Protein AF-A0AA39QB62-F1 (afdb_monomer)

pLDDT: mean 84.37, std 12.23, range [38.78, 93.56]

Sequence (55 aa):
TLHIQKYFQHCYRYMDAYGPRLNLNVWQAEYAVKKYKSHRRIPQQALTDVGIINR

Structure (mmCIF, N/CA/C/O backbone):
data_AF-A0AA39QB62-F1
#
_entry.id   AF-A0AA39QB62-F1
#
loop_
_atom_site.group_PDB
_atom_site.id
_atom_site.type_symbol
_atom_site.label_atom_id
_atom_site.label_alt_id
_atom_site.label_comp_id
_atom_site.label_asym_id
_atom_site.label_entity_id
_atom_site.label_seq_id
_atom_site.pdbx_PDB_ins_code
_atom_site.Cartn_x
_atom_site.Cartn_y
_atom_site.Cartn_z
_atom_site.occupancy
_atom_site.B_iso_or_equiv
_atom_site.auth_seq_id
_atom_site.auth_comp_id
_atom_site.auth_asym_id
_atom_site.auth_atom_id
_atom_site.pdbx_PDB_model_num
ATOM 1 N N . THR A 1 1 ? -4.799 -7.690 20.349 1.00 74.25 1 THR A N 1
ATOM 2 C CA . THR A 1 1 ? -4.388 -6.269 20.478 1.00 74.25 1 THR A 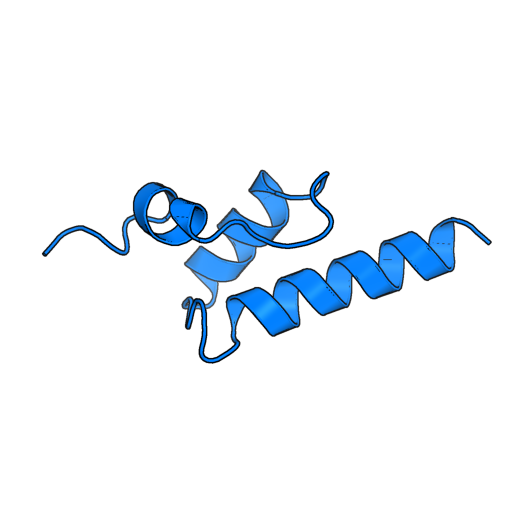CA 1
ATOM 3 C C . THR A 1 1 ? -4.577 -5.547 19.153 1.00 74.25 1 THR A C 1
ATOM 5 O O . THR A 1 1 ? -4.112 -6.044 18.134 1.00 74.25 1 THR A O 1
ATOM 8 N N . LEU A 1 2 ? -5.239 -4.383 19.142 1.00 82.12 2 LEU A N 1
ATOM 9 C CA . LEU A 1 2 ? -5.508 -3.573 17.934 1.00 82.12 2 LEU A CA 1
ATOM 10 C C . LEU A 1 2 ? -4.248 -3.236 17.110 1.00 82.12 2 LEU A C 1
ATOM 12 O O . LEU A 1 2 ? -4.311 -3.144 15.887 1.00 82.12 2 LEU A O 1
ATOM 16 N N . HIS A 1 3 ? -3.097 -3.085 17.770 1.00 89.75 3 HIS A N 1
ATOM 17 C CA . HIS A 1 3 ? -1.817 -2.778 17.124 1.00 89.75 3 HIS A CA 1
ATOM 18 C C . HIS A 1 3 ? -1.358 -3.870 16.152 1.00 89.75 3 HIS A C 1
ATOM 20 O O . HIS A 1 3 ? -0.941 -3.564 15.039 1.00 89.75 3 HIS A O 1
ATOM 26 N N . ILE A 1 4 ? -1.521 -5.138 16.533 1.00 91.06 4 ILE A N 1
ATOM 27 C CA . ILE A 1 4 ? -1.136 -6.289 15.707 1.00 91.06 4 ILE A CA 1
ATOM 28 C C . ILE A 1 4 ? -1.999 -6.340 14.440 1.00 91.06 4 ILE A C 1
ATOM 30 O O . ILE A 1 4 ? -1.491 -6.506 13.336 1.00 91.06 4 ILE A O 1
ATOM 34 N N . GLN A 1 5 ? -3.308 -6.113 14.575 1.00 88.94 5 GLN A N 1
ATOM 35 C CA . GLN A 1 5 ? -4.222 -6.084 13.431 1.00 88.94 5 GLN A CA 1
ATOM 36 C C . GLN A 1 5 ? -3.887 -4.947 12.459 1.00 88.94 5 GLN A C 1
ATOM 38 O O . GLN A 1 5 ? -3.849 -5.166 11.250 1.00 88.94 5 GLN A O 1
ATOM 43 N N . LYS A 1 6 ? -3.601 -3.746 12.980 1.00 88.69 6 LYS A N 1
ATOM 44 C CA . LYS A 1 6 ? -3.189 -2.596 12.162 1.00 88.69 6 LYS A CA 1
ATOM 45 C C . LYS A 1 6 ? -1.874 -2.860 11.425 1.00 88.69 6 LYS A C 1
ATOM 47 O O . LYS A 1 6 ? -1.762 -2.491 10.257 1.00 88.69 6 LYS A O 1
ATOM 52 N N . TYR A 1 7 ? -0.918 -3.523 12.077 1.00 91.25 7 TYR A N 1
ATOM 53 C CA . TYR A 1 7 ? 0.344 -3.931 11.462 1.00 91.25 7 TYR A CA 1
ATOM 54 C C . TYR A 1 7 ? 0.119 -4.908 10.302 1.00 91.25 7 TYR A C 1
ATOM 56 O O . TYR A 1 7 ? 0.527 -4.626 9.178 1.00 91.25 7 TYR A O 1
ATOM 64 N N . PHE A 1 8 ? -0.628 -5.994 10.520 1.00 91.56 8 PHE A N 1
ATOM 65 C CA . PHE A 1 8 ? -0.916 -6.945 9.444 1.00 91.56 8 PHE A CA 1
ATOM 66 C C . PHE A 1 8 ? -1.670 -6.294 8.283 1.00 91.56 8 PHE A C 1
ATOM 68 O O . PHE A 1 8 ? -1.313 -6.512 7.131 1.00 91.56 8 PHE A O 1
ATOM 75 N N . GLN A 1 9 ? -2.665 -5.446 8.555 1.00 90.75 9 GLN A N 1
ATOM 76 C CA . GLN A 1 9 ? -3.373 -4.702 7.505 1.00 90.75 9 GLN A CA 1
ATOM 77 C C . GLN A 1 9 ? -2.433 -3.803 6.693 1.00 90.75 9 GLN A C 1
ATOM 79 O O . GLN A 1 9 ? -2.610 -3.650 5.486 1.00 90.75 9 GLN A O 1
ATOM 84 N N . HIS A 1 10 ? -1.430 -3.205 7.336 1.00 91.56 10 HIS A N 1
ATOM 85 C CA . HIS A 1 10 ? -0.414 -2.420 6.651 1.00 91.56 10 HIS A CA 1
ATOM 86 C C . HIS A 1 10 ? 0.440 -3.284 5.712 1.00 91.56 10 HIS A C 1
ATOM 88 O O . HIS A 1 10 ? 0.550 -2.945 4.535 1.00 91.56 10 HIS A O 1
ATOM 94 N N . CYS A 1 11 ? 0.945 -4.427 6.182 1.00 93.38 11 CYS A N 1
ATOM 95 C CA . CYS A 1 11 ? 1.689 -5.376 5.348 1.00 93.38 11 CYS A CA 1
ATOM 96 C C . CYS A 1 11 ? 0.844 -5.900 4.177 1.00 93.38 11 CYS A C 1
ATOM 98 O O . CYS A 1 11 ? 1.309 -5.909 3.040 1.00 93.38 11 CYS A O 1
ATOM 100 N N . TYR A 1 12 ? -0.418 -6.259 4.431 1.00 92.25 12 TYR A N 1
ATOM 101 C CA . TYR A 1 12 ? -1.338 -6.739 3.398 1.00 92.25 12 TYR A CA 1
ATOM 102 C C . TYR A 1 12 ? -1.558 -5.713 2.285 1.00 92.25 12 TYR A C 1
ATOM 104 O O . TYR A 1 12 ? -1.606 -6.093 1.120 1.00 92.25 12 TYR A O 1
ATOM 112 N N . ARG A 1 13 ? -1.660 -4.417 2.608 1.00 92.75 13 ARG A N 1
ATOM 113 C CA . ARG A 1 13 ? -1.796 -3.369 1.583 1.00 92.75 13 ARG A CA 1
ATOM 114 C C . ARG A 1 13 ? -0.553 -3.248 0.704 1.00 92.75 13 ARG A C 1
ATOM 116 O O . ARG A 1 13 ? -0.703 -3.057 -0.495 1.00 92.75 13 ARG A O 1
ATOM 123 N N . TYR A 1 14 ? 0.645 -3.400 1.266 1.00 93.56 14 TYR A N 1
ATOM 124 C CA . TYR A 1 14 ? 1.874 -3.432 0.467 1.00 93.56 14 TYR A CA 1
ATOM 125 C C . TYR A 1 14 ? 1.971 -4.684 -0.408 1.00 93.56 14 TYR A C 1
ATOM 127 O O . TYR A 1 14 ? 2.296 -4.577 -1.586 1.00 93.56 14 TYR A O 1
ATOM 135 N N . MET A 1 15 ? 1.636 -5.858 0.131 1.00 93.00 15 MET A N 1
ATOM 136 C CA . MET A 1 15 ? 1.589 -7.096 -0.656 1.00 93.00 15 MET A CA 1
ATOM 137 C C . MET A 1 15 ? 0.593 -7.002 -1.813 1.00 93.00 15 MET A C 1
ATOM 139 O O . MET A 1 15 ? 0.854 -7.488 -2.904 1.00 93.00 15 MET A O 1
ATOM 143 N N . ASP A 1 16 ? -0.544 -6.356 -1.583 1.00 91.88 16 ASP A N 1
ATOM 144 C CA . ASP A 1 16 ? -1.579 -6.151 -2.587 1.00 91.88 16 ASP A CA 1
ATOM 145 C C . ASP A 1 16 ? -1.183 -5.092 -3.635 1.00 91.88 16 ASP A C 1
ATOM 147 O O . ASP A 1 16 ? -1.486 -5.268 -4.812 1.00 91.88 16 ASP A O 1
ATOM 151 N N . ALA A 1 17 ? -0.449 -4.044 -3.236 1.00 92.19 17 ALA A N 1
ATOM 152 C CA . ALA A 1 17 ? 0.133 -3.046 -4.141 1.00 92.19 17 ALA A CA 1
ATOM 153 C C . ALA A 1 17 ? 1.144 -3.659 -5.125 1.00 92.19 17 ALA A C 1
ATOM 155 O O . ALA A 1 17 ? 1.056 -3.414 -6.326 1.00 92.19 17 ALA A O 1
ATOM 156 N N . TYR A 1 18 ? 2.080 -4.466 -4.622 1.00 91.69 18 TYR A N 1
ATOM 157 C CA . TYR A 1 18 ? 3.096 -5.134 -5.445 1.00 91.69 18 TYR A CA 1
ATOM 158 C C . TYR A 1 18 ? 2.602 -6.432 -6.089 1.00 91.69 18 TYR A C 1
ATOM 160 O O . TYR A 1 18 ? 3.264 -6.992 -6.958 1.00 91.69 18 TYR A O 1
ATOM 168 N N . GLY A 1 19 ? 1.451 -6.937 -5.652 1.00 89.56 19 GLY A N 1
ATOM 169 C CA . GLY A 1 19 ? 0.881 -8.172 -6.156 1.00 89.56 19 GLY A CA 1
ATOM 170 C C . GLY A 1 19 ? 0.406 -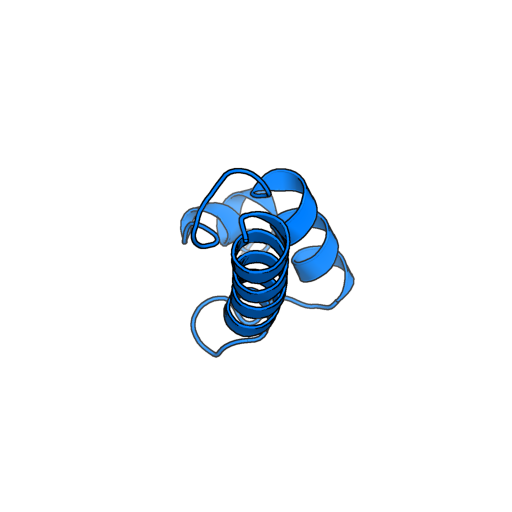8.052 -7.607 1.00 89.56 19 GLY A C 1
ATOM 171 O O . GLY A 1 19 ? 0.172 -6.950 -8.107 1.00 89.56 19 GLY A O 1
ATOM 172 N N . PRO A 1 20 ? 0.146 -9.191 -8.271 1.00 86.38 20 PRO A N 1
ATOM 173 C CA . PRO A 1 20 ? -0.223 -9.247 -9.690 1.00 86.38 20 PRO A CA 1
ATOM 174 C C . PRO A 1 20 ? -1.515 -8.488 -10.033 1.00 86.38 20 PRO A C 1
ATOM 176 O O . PRO A 1 20 ? -1.784 -8.217 -11.198 1.00 86.38 20 PRO A O 1
ATOM 179 N N . ARG A 1 21 ? -2.325 -8.140 -9.026 1.00 86.56 21 ARG A N 1
ATOM 180 C CA . ARG A 1 21 ? -3.584 -7.410 -9.197 1.00 86.56 21 ARG A CA 1
ATOM 181 C C . ARG A 1 21 ? -3.387 -5.923 -9.495 1.00 86.56 21 ARG A C 1
ATOM 183 O O . ARG A 1 21 ? -4.174 -5.354 -10.253 1.00 86.56 21 ARG A O 1
ATOM 190 N N . LEU A 1 22 ? -2.406 -5.295 -8.845 1.00 86.81 22 LEU A N 1
ATOM 191 C CA . LEU A 1 22 ? -2.139 -3.863 -8.984 1.00 86.81 22 LEU A CA 1
ATOM 192 C C . LEU A 1 22 ? -0.790 -3.591 -9.652 1.00 86.81 22 LEU A C 1
ATOM 194 O O . LEU A 1 22 ? -0.702 -2.653 -10.436 1.00 86.81 22 LEU A O 1
ATOM 198 N N . ASN A 1 23 ? 0.221 -4.420 -9.377 1.00 88.94 23 ASN A N 1
ATOM 199 C CA . ASN A 1 23 ? 1.559 -4.355 -9.965 1.00 88.94 23 ASN A CA 1
ATOM 200 C C . ASN A 1 23 ? 2.136 -2.924 -9.988 1.00 88.94 23 ASN A C 1
ATOM 202 O O . ASN A 1 23 ? 2.641 -2.451 -11.007 1.00 88.94 23 ASN A O 1
ATOM 206 N N . LEU A 1 24 ? 1.981 -2.211 -8.868 1.00 89.19 24 LEU A N 1
ATOM 207 C CA . LEU A 1 24 ? 2.400 -0.818 -8.729 1.00 89.19 24 LEU A CA 1
ATOM 208 C C . LEU A 1 24 ? 3.925 -0.728 -8.635 1.00 89.19 24 LEU A C 1
ATOM 210 O O . LEU A 1 24 ? 4.568 -1.566 -7.999 1.00 89.19 24 LEU A O 1
ATOM 214 N N . ASN A 1 25 ? 4.505 0.341 -9.185 1.00 90.31 25 ASN A N 1
ATOM 215 C CA . ASN A 1 2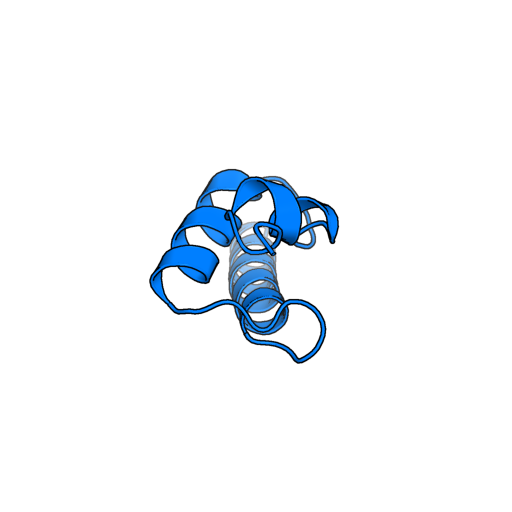5 ? 5.895 0.680 -8.883 1.00 90.31 25 ASN A CA 1
ATOM 216 C C . ASN A 1 25 ? 6.041 1.186 -7.429 1.00 90.31 25 ASN A C 1
ATOM 218 O O . ASN A 1 25 ? 5.051 1.423 -6.738 1.00 90.31 25 ASN A O 1
ATOM 222 N N . VAL A 1 26 ? 7.276 1.382 -6.957 1.00 89.75 26 VAL A N 1
ATOM 223 C CA . VAL A 1 26 ? 7.554 1.781 -5.562 1.00 89.75 26 VAL A CA 1
ATOM 224 C C . VAL A 1 26 ? 6.844 3.086 -5.16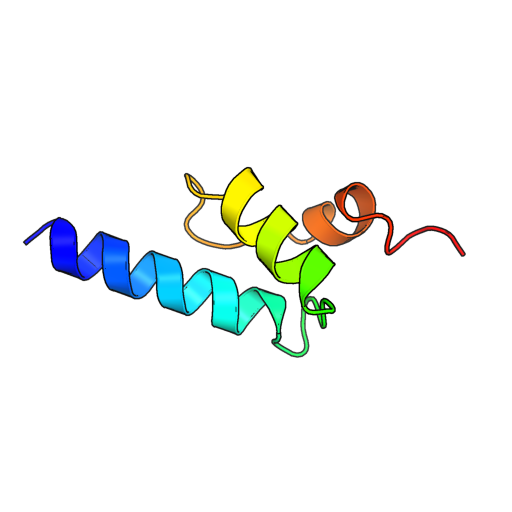6 1.00 89.75 26 VAL A C 1
ATOM 226 O O . VAL A 1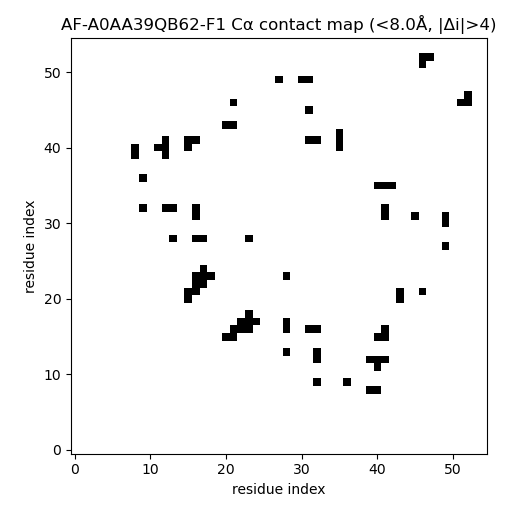 26 ? 6.158 3.129 -4.145 1.00 89.75 26 VAL A O 1
ATOM 229 N N . TRP A 1 27 ? 6.937 4.128 -5.995 1.00 88.81 27 TRP A N 1
ATOM 230 C CA . TRP A 1 27 ? 6.323 5.439 -5.736 1.00 88.81 27 TRP A CA 1
ATOM 231 C C . TRP A 1 27 ? 4.793 5.372 -5.705 1.00 88.81 27 TRP A C 1
ATOM 233 O O . TRP A 1 27 ? 4.123 5.980 -4.869 1.00 88.81 27 TRP A O 1
ATOM 243 N N . GLN A 1 28 ? 4.239 4.586 -6.619 1.00 88.69 28 GLN A N 1
ATOM 244 C CA . GLN A 1 28 ? 2.816 4.331 -6.771 1.00 88.69 28 GLN A CA 1
ATOM 245 C C . GLN A 1 28 ? 2.259 3.527 -5.593 1.00 88.69 28 GLN A C 1
ATOM 247 O O . GLN A 1 28 ? 1.195 3.855 -5.063 1.00 88.69 28 GLN A O 1
ATOM 252 N N . ALA A 1 29 ? 2.995 2.508 -5.152 1.00 91.44 29 ALA A N 1
ATOM 253 C CA . ALA A 1 29 ? 2.659 1.697 -3.993 1.00 91.44 29 ALA A CA 1
ATOM 254 C C . ALA A 1 29 ? 2.646 2.541 -2.715 1.00 91.44 29 ALA A C 1
ATOM 256 O O . ALA A 1 29 ? 1.681 2.473 -1.952 1.00 91.44 29 ALA A O 1
ATOM 257 N N . GLU A 1 30 ? 3.660 3.382 -2.502 1.00 91.12 30 GLU A N 1
ATOM 258 C CA . GLU A 1 30 ? 3.725 4.264 -1.335 1.00 91.12 30 GLU A CA 1
ATOM 259 C C . GLU A 1 30 ? 2.539 5.237 -1.300 1.00 91.12 30 GLU A C 1
ATOM 261 O O . GLU A 1 30 ? 1.835 5.342 -0.286 1.00 91.12 30 GLU A O 1
ATOM 266 N N . TYR A 1 31 ? 2.253 5.894 -2.429 1.00 90.31 31 TYR A N 1
ATOM 267 C CA . TYR A 1 31 ? 1.101 6.782 -2.547 1.00 90.31 31 TYR A CA 1
ATOM 268 C C . TYR A 1 31 ? -0.213 6.042 -2.266 1.00 90.31 31 TYR A C 1
ATOM 270 O O . TYR A 1 31 ? -1.026 6.508 -1.463 1.00 90.31 31 TYR A O 1
ATOM 278 N N . ALA A 1 32 ? -0.418 4.869 -2.872 1.00 90.56 32 ALA A N 1
ATOM 279 C CA . ALA A 1 32 ? -1.639 4.089 -2.708 1.00 90.56 32 ALA A CA 1
ATOM 280 C C . ALA A 1 32 ? -1.827 3.615 -1.256 1.00 90.56 32 ALA A C 1
ATOM 282 O O . ALA A 1 32 ? -2.904 3.784 -0.681 1.00 90.56 32 ALA A O 1
ATOM 283 N N . VAL A 1 33 ? -0.784 3.086 -0.612 1.00 92.31 33 VAL A N 1
ATOM 284 C CA . VAL A 1 33 ? -0.855 2.651 0.793 1.00 92.31 33 VAL A CA 1
ATOM 285 C C . VAL A 1 33 ? -1.175 3.830 1.716 1.00 92.31 33 VAL A C 1
ATOM 287 O O . VAL A 1 33 ? -1.980 3.683 2.642 1.00 92.31 33 VAL A O 1
ATOM 290 N N . LYS A 1 34 ? -0.604 5.012 1.451 1.00 90.75 34 LYS A N 1
ATOM 291 C CA . LYS A 1 34 ? -0.869 6.233 2.224 1.00 90.75 34 LYS A CA 1
ATOM 292 C C . LYS A 1 34 ? -2.297 6.742 2.020 1.00 90.75 34 LYS A C 1
ATOM 294 O O . LYS A 1 34 ? -2.979 7.041 3.004 1.00 90.75 34 LYS A O 1
ATOM 299 N N . LYS A 1 35 ? -2.766 6.799 0.770 1.00 89.94 35 LYS A N 1
ATOM 300 C CA . LYS A 1 35 ? -4.115 7.256 0.398 1.00 89.94 35 LYS A CA 1
ATOM 301 C C . LYS A 1 35 ? -5.202 6.333 0.952 1.00 89.94 35 LYS A C 1
ATOM 303 O O . LYS A 1 35 ? -6.169 6.807 1.542 1.00 89.94 35 LYS A O 1
ATOM 308 N N . TYR A 1 36 ? -5.017 5.016 0.854 1.00 89.75 36 TYR A N 1
ATOM 309 C CA . TYR A 1 36 ? -6.009 4.017 1.267 1.00 89.75 36 TYR A CA 1
ATOM 310 C C . TYR A 1 36 ? -5.728 3.397 2.648 1.00 89.75 36 TYR A C 1
ATOM 312 O O . TYR A 1 36 ? -6.187 2.292 2.936 1.00 89.75 36 TYR A O 1
ATOM 320 N N . LYS A 1 37 ? -5.040 4.107 3.555 1.00 88.44 37 LYS A N 1
ATOM 321 C CA . LYS A 1 37 ? -4.674 3.603 4.900 1.00 88.44 37 LYS A CA 1
ATOM 322 C C . LYS A 1 37 ? -5.857 3.159 5.774 1.00 88.44 37 LYS A C 1
ATOM 324 O O . LYS A 1 37 ? -5.689 2.314 6.652 1.00 88.44 37 LYS A O 1
ATOM 329 N N . SER A 1 38 ? -7.039 3.731 5.550 1.00 87.56 38 SER A N 1
ATOM 330 C CA . SER A 1 38 ? -8.271 3.387 6.276 1.00 87.56 38 SER A CA 1
ATOM 331 C C . SER A 1 38 ? -8.991 2.174 5.680 1.00 87.56 38 SER A C 1
ATOM 333 O O . SER A 1 38 ? -9.868 1.606 6.321 1.00 87.56 38 SER A O 1
ATOM 335 N N . HIS A 1 39 ? -8.623 1.759 4.466 1.00 86.94 39 HIS A N 1
ATOM 336 C CA . HIS A 1 39 ? -9.227 0.617 3.794 1.00 86.94 39 HIS A CA 1
ATOM 337 C C . HIS A 1 39 ? -8.517 -0.674 4.190 1.00 86.94 39 HIS A C 1
ATOM 339 O O . HIS A 1 39 ? -7.302 -0.704 4.392 1.00 86.94 39 HIS A O 1
ATOM 345 N N . ARG A 1 40 ? -9.265 -1.779 4.239 1.00 85.06 40 ARG A N 1
ATOM 346 C CA . ARG A 1 40 ? -8.696 -3.112 4.484 1.00 85.06 40 ARG A CA 1
ATOM 347 C C . ARG A 1 40 ? -7.808 -3.597 3.328 1.00 85.06 40 ARG A C 1
ATOM 349 O O . ARG A 1 40 ? -6.897 -4.382 3.561 1.00 85.06 40 ARG A O 1
ATOM 356 N N . ARG A 1 41 ? -8.075 -3.127 2.105 1.00 88.38 41 ARG A N 1
ATOM 357 C CA . ARG A 1 41 ? -7.358 -3.450 0.863 1.00 88.38 41 ARG A CA 1
ATOM 358 C C . 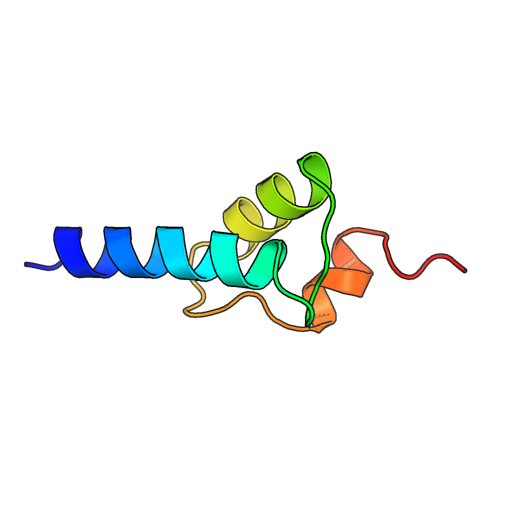ARG A 1 41 ? -7.334 -2.219 -0.046 1.00 88.38 41 ARG A C 1
ATOM 360 O O . ARG A 1 41 ? -8.236 -1.389 0.051 1.00 88.38 41 ARG A O 1
ATOM 367 N N . ILE A 1 42 ? -6.342 -2.106 -0.925 1.00 89.62 42 ILE A N 1
ATOM 368 C CA . ILE A 1 42 ? -6.297 -1.025 -1.914 1.00 89.62 42 ILE A CA 1
ATOM 369 C C . ILE A 1 42 ? -7.381 -1.305 -2.977 1.00 89.62 42 ILE A C 1
ATOM 371 O O . ILE A 1 42 ? -7.444 -2.416 -3.502 1.00 89.62 42 ILE A O 1
ATOM 375 N N . PRO A 1 43 ? -8.298 -0.381 -3.294 1.00 89.38 43 PRO A N 1
ATOM 376 C CA . PRO A 1 43 ? -9.311 -0.622 -4.326 1.00 89.38 43 PRO A CA 1
ATOM 377 C C . PRO A 1 43 ? -8.673 -0.732 -5.721 1.00 89.38 43 PRO A C 1
ATOM 379 O O . PRO A 1 43 ? -7.589 -0.208 -5.949 1.00 89.38 43 PRO A O 1
ATOM 382 N N . GLN A 1 44 ? -9.325 -1.402 -6.679 1.00 85.00 44 GLN A N 1
ATOM 383 C CA . GLN A 1 44 ? -8.804 -1.477 -8.059 1.00 85.00 44 GLN A CA 1
ATOM 384 C C . GLN A 1 44 ? -8.760 -0.089 -8.721 1.00 85.00 44 GLN A C 1
ATOM 386 O O . GLN A 1 44 ? -7.842 0.202 -9.480 1.00 85.00 44 GLN A O 1
ATOM 391 N N . GLN A 1 45 ? -9.700 0.791 -8.357 1.00 82.00 45 GLN A N 1
ATOM 392 C CA . GLN A 1 45 ? -9.730 2.205 -8.743 1.00 82.00 45 GLN A CA 1
ATOM 393 C C . GLN A 1 45 ? -8.489 2.987 -8.273 1.00 82.00 45 GLN A C 1
ATOM 395 O O . GLN A 1 45 ? -8.255 4.102 -8.719 1.00 82.00 45 GLN A O 1
ATOM 400 N N . ALA A 1 46 ? -7.638 2.418 -7.414 1.00 79.38 46 ALA A N 1
ATOM 401 C CA . ALA A 1 46 ? -6.338 3.016 -7.145 1.00 79.38 46 ALA A CA 1
ATOM 402 C C . ALA A 1 46 ? -5.479 3.135 -8.414 1.00 79.38 46 ALA A C 1
ATOM 404 O O . ALA A 1 46 ? -4.706 4.075 -8.522 1.00 79.38 46 ALA A O 1
ATOM 405 N N . LEU A 1 47 ? -5.627 2.234 -9.393 1.00 75.69 47 LEU A N 1
ATOM 406 C CA . LEU A 1 47 ? -4.849 2.281 -10.637 1.00 75.69 47 LEU A CA 1
ATOM 407 C C . LEU A 1 47 ? -5.117 3.544 -11.464 1.00 75.69 47 LEU A C 1
ATOM 409 O O . LEU A 1 47 ? -4.188 4.108 -12.040 1.00 75.69 47 LEU A O 1
ATOM 413 N N . THR A 1 48 ? -6.365 4.013 -11.503 1.00 75.88 48 THR A N 1
ATOM 414 C CA . THR A 1 48 ? -6.721 5.274 -12.170 1.00 75.88 48 THR A CA 1
ATOM 415 C C . THR A 1 48 ? -6.146 6.469 -11.417 1.00 75.88 48 THR A C 1
ATOM 417 O O . THR A 1 48 ? -5.541 7.347 -12.022 1.00 75.88 48 THR A O 1
ATOM 420 N N . ASP A 1 49 ? -6.249 6.461 -10.087 1.00 72.62 49 ASP A N 1
ATOM 421 C CA . ASP A 1 49 ? -5.802 7.562 -9.224 1.00 72.62 49 ASP A CA 1
ATOM 422 C C . ASP A 1 49 ? -4.281 7.733 -9.183 1.00 72.62 49 ASP A C 1
ATOM 424 O O . ASP A 1 49 ? -3.769 8.828 -8.966 1.00 72.62 49 ASP A O 1
ATOM 428 N N . VAL A 1 50 ? -3.560 6.629 -9.345 1.00 69.38 50 VAL A N 1
ATOM 429 C CA . VAL A 1 50 ? -2.098 6.551 -9.296 1.00 69.38 50 VAL A CA 1
ATOM 430 C C . VAL A 1 50 ? -1.475 6.850 -10.677 1.00 69.38 50 VAL A C 1
ATOM 432 O O . VAL A 1 50 ? -0.255 6.804 -10.846 1.00 69.38 50 VAL A O 1
ATOM 435 N N . GLY A 1 51 ? -2.305 7.183 -11.673 1.00 61.78 51 GLY A N 1
ATOM 436 C CA . GLY A 1 51 ? -1.871 7.544 -13.023 1.00 61.78 51 GLY A CA 1
ATOM 437 C C . GLY A 1 51 ? -1.409 6.356 -13.870 1.00 61.78 51 GLY A C 1
ATOM 438 O O . GLY A 1 51 ? -0.675 6.554 -14.832 1.00 61.78 51 GLY A O 1
ATOM 439 N N . ILE A 1 52 ? -1.806 5.123 -13.527 1.00 60.00 52 ILE A N 1
ATOM 440 C CA . ILE A 1 52 ? -1.473 3.923 -14.319 1.00 60.00 52 ILE A CA 1
ATOM 441 C C . ILE A 1 52 ? -2.369 3.817 -15.553 1.00 60.00 52 ILE A C 1
ATOM 443 O O . ILE A 1 52 ? -1.939 3.297 -16.580 1.00 60.00 52 ILE A O 1
ATOM 447 N N . ILE A 1 53 ? -3.584 4.368 -15.495 1.00 49.88 53 ILE A N 1
ATOM 448 C CA . ILE A 1 53 ? -4.448 4.509 -16.671 1.00 49.88 53 ILE A CA 1
ATOM 449 C C . ILE A 1 53 ? -4.264 5.910 -17.261 1.00 49.88 53 ILE A C 1
ATOM 451 O O . ILE A 1 53 ? -5.127 6.769 -17.156 1.00 49.88 53 ILE A O 1
ATOM 455 N N . ASN A 1 54 ? -3.093 6.127 -17.851 1.00 42.75 54 ASN A N 1
ATOM 456 C CA . ASN A 1 54 ? -2.921 7.003 -19.005 1.00 42.75 54 ASN A CA 1
ATOM 457 C C . ASN A 1 54 ? -2.209 6.159 -20.070 1.00 42.75 54 ASN A C 1
ATOM 459 O O . ASN A 1 54 ? -0.981 6.134 -20.154 1.00 42.75 54 ASN A O 1
ATOM 463 N N . ARG A 1 55 ? -3.002 5.395 -20.822 1.00 38.78 55 ARG A N 1
ATOM 464 C CA . ARG A 1 55 ? -2.672 4.952 -22.176 1.00 38.78 55 ARG A CA 1
ATOM 465 C C . ARG A 1 55 ? -3.755 5.479 -23.093 1.00 38.78 55 ARG A C 1
ATOM 467 O O . ARG A 1 55 ? -4.931 5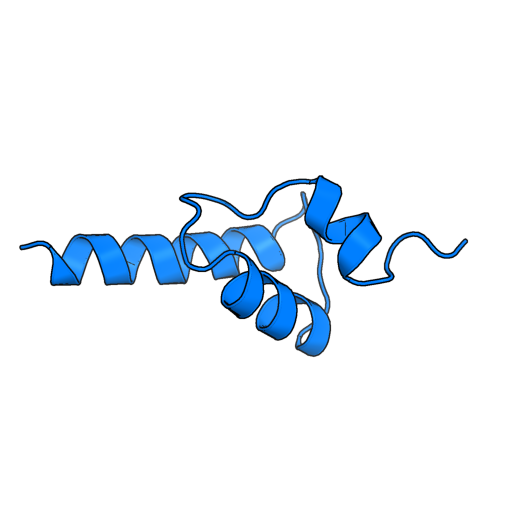.358 -22.685 1.00 38.78 55 ARG A O 1
#

Solvent-accessible surface area (backbone atoms only — not comparable to f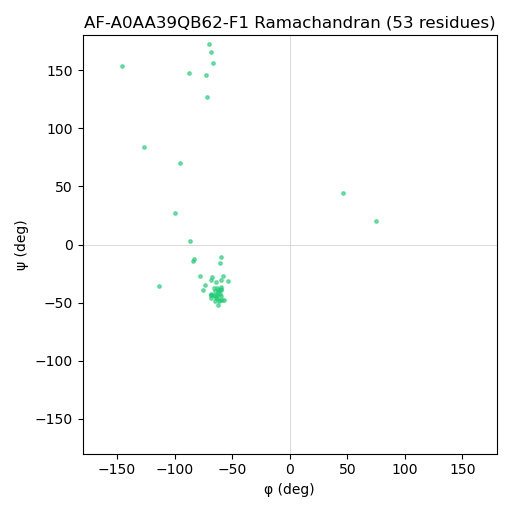ull-atom values): 3286 Å² total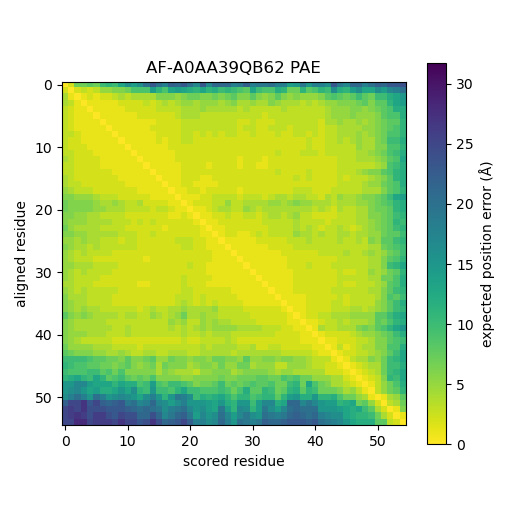; per-residue (Å²): 112,73,66,60,55,54,50,52,43,52,52,50,27,52,53,48,26,60,25,93,87,59,56,39,54,74,72,45,30,52,50,48,47,64,74,37,61,88,46,81,54,72,60,79,70,48,44,56,76,63,59,68,69,75,126

Radius of gyration: 11.31 Å; Cα contacts (8 Å, |Δi|>4): 43; chains: 1; bounding box: 17×17×43 Å

Mean predicted aligned error: 5.21 Å

Secondary structure (DSSP, 8-state):
-HHHHHHHHHHHHHHHHHSTTT---HHHHHHHHHHTTTSSS--TTHHHHTT----

Foldseek 3Di:
DVVVVLVVLLVQQLCQCCDPLNVHDPVLSVVQCVVCSVPSYRDSCSCVVSVVPPD

Organism: NCBI:txid153913